Protein AF-A0A916MVY4-F1 (afdb_monomer_lite)

Structure (mmCIF, N/CA/C/O backbone):
data_AF-A0A916MVY4-F1
#
_entry.id   AF-A0A916MVY4-F1
#
loop_
_atom_site.group_PDB
_atom_site.id
_atom_site.type_symbol
_atom_site.label_atom_id
_atom_site.label_alt_id
_atom_site.label_comp_id
_atom_site.label_asym_id
_atom_site.label_entity_id
_atom_site.label_seq_id
_atom_site.pdbx_PDB_ins_code
_atom_site.Cartn_x
_atom_site.Cartn_y
_atom_site.Cartn_z
_atom_sit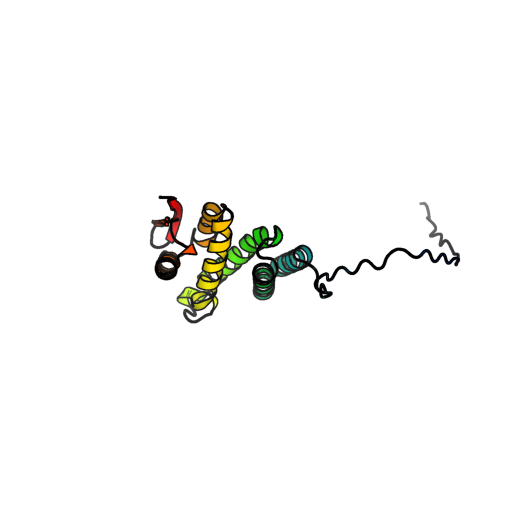e.occupancy
_atom_site.B_iso_or_equiv
_atom_site.auth_seq_id
_atom_site.auth_comp_id
_atom_site.auth_asym_id
_atom_site.auth_atom_id
_atom_site.pdbx_PDB_model_num
ATOM 1 N N . MET A 1 1 ? 21.848 41.060 44.257 1.00 43.19 1 MET A N 1
ATOM 2 C CA . MET A 1 1 ? 22.386 40.287 43.116 1.00 43.19 1 MET A CA 1
ATOM 3 C C . MET A 1 1 ? 21.985 40.977 41.819 1.00 43.19 1 MET A C 1
ATOM 5 O O . MET A 1 1 ? 20.960 41.638 41.781 1.00 43.19 1 MET A O 1
ATOM 9 N N . ARG A 1 2 ? 22.888 40.894 40.842 1.00 44.91 2 ARG A N 1
ATOM 10 C CA . ARG A 1 2 ? 23.039 41.660 39.593 1.00 44.91 2 ARG A CA 1
ATOM 11 C C . ARG A 1 2 ? 21.752 41.882 38.781 1.00 44.91 2 ARG A C 1
ATOM 13 O O . ARG A 1 2 ? 21.027 40.935 38.507 1.00 44.91 2 ARG A O 1
ATOM 20 N N . GLY A 1 3 ? 21.548 43.122 38.330 1.00 41.22 3 GLY A N 1
ATOM 21 C CA . GLY A 1 3 ? 20.603 43.473 37.269 1.00 41.22 3 GLY A CA 1
ATOM 22 C C . GLY A 1 3 ? 21.246 43.375 35.889 1.00 41.22 3 GLY A C 1
ATOM 23 O O . GLY A 1 3 ? 22.451 43.579 35.777 1.00 41.22 3 GLY A O 1
ATOM 24 N N . TRP A 1 4 ? 20.452 43.075 34.857 1.00 40.38 4 TRP A N 1
ATOM 25 C CA . TRP A 1 4 ? 20.874 43.104 33.454 1.00 40.38 4 TRP A CA 1
ATOM 26 C C . TRP A 1 4 ? 19.826 43.822 32.599 1.00 40.38 4 TRP A C 1
ATOM 28 O O . TRP A 1 4 ? 18.645 43.474 32.571 1.00 40.38 4 TRP A O 1
ATOM 38 N N . ALA A 1 5 ? 20.305 44.878 31.946 1.00 43.44 5 ALA A N 1
ATOM 39 C CA . ALA A 1 5 ? 19.589 45.786 31.073 1.00 43.44 5 ALA A CA 1
ATOM 40 C C . ALA A 1 5 ? 19.266 45.139 29.716 1.00 43.44 5 ALA A C 1
ATOM 42 O O . ALA A 1 5 ? 20.095 44.444 29.133 1.00 43.44 5 ALA A O 1
ATOM 43 N N . ARG A 1 6 ? 18.076 45.426 29.174 1.00 45.56 6 ARG A N 1
ATOM 44 C CA . ARG A 1 6 ? 17.732 45.155 27.771 1.00 45.56 6 ARG A CA 1
ATOM 45 C C . ARG A 1 6 ? 18.036 46.394 26.930 1.00 45.56 6 ARG A C 1
ATOM 47 O O . ARG A 1 6 ? 17.261 47.348 26.929 1.00 45.56 6 ARG A O 1
ATOM 54 N N . GLY A 1 7 ? 19.159 46.368 26.218 1.00 40.59 7 GLY A N 1
ATOM 55 C CA . GLY A 1 7 ? 19.477 47.337 25.170 1.00 40.59 7 GLY A CA 1
ATOM 56 C C . GLY A 1 7 ? 18.682 47.039 23.896 1.00 40.59 7 GLY A C 1
ATOM 57 O O . GLY A 1 7 ? 18.782 45.948 23.344 1.00 40.59 7 GLY A O 1
ATOM 58 N N . ARG A 1 8 ? 17.886 48.011 23.431 1.00 45.53 8 ARG A N 1
ATOM 59 C CA . ARG A 1 8 ? 17.342 48.050 22.065 1.00 45.53 8 ARG A CA 1
ATOM 60 C C . ARG A 1 8 ? 18.325 48.813 21.182 1.00 45.53 8 ARG A C 1
ATOM 62 O O . ARG A 1 8 ? 18.587 49.981 21.454 1.00 45.53 8 ARG A O 1
ATOM 69 N N . ALA A 1 9 ? 18.800 48.189 20.110 1.00 44.50 9 ALA A N 1
ATOM 70 C CA . ALA A 1 9 ? 19.480 48.889 19.025 1.00 44.50 9 ALA A CA 1
ATOM 71 C C . ALA A 1 9 ? 18.460 49.342 17.965 1.00 44.50 9 ALA A C 1
ATOM 73 O O . ALA A 1 9 ? 17.519 48.619 17.633 1.00 44.50 9 ALA A O 1
ATOM 74 N N . LYS A 1 10 ? 18.645 50.571 17.475 1.00 39.47 10 LYS A N 1
ATOM 75 C CA . LYS A 1 10 ? 17.858 51.269 16.450 1.00 39.47 10 LYS A CA 1
ATOM 76 C C . LYS A 1 10 ? 18.680 51.367 15.149 1.00 39.47 10 LYS A C 1
ATOM 78 O O . LYS A 1 10 ? 19.760 51.931 15.241 1.00 39.47 10 LYS A O 1
ATOM 83 N N . TRP A 1 11 ? 18.073 50.961 14.013 1.00 38.44 11 TRP A N 1
ATOM 84 C CA . TRP A 1 11 ? 18.131 51.532 12.629 1.00 38.44 11 TRP A CA 1
ATOM 85 C C . TRP A 1 11 ? 19.522 51.629 11.918 1.00 38.44 11 TRP A C 1
ATOM 87 O O . TRP A 1 11 ? 20.513 51.578 12.632 1.00 38.44 11 TRP A O 1
ATOM 97 N N . PRO A 1 12 ? 19.673 51.764 10.563 1.00 47.38 12 PRO A N 1
ATOM 98 C CA . PRO A 1 12 ? 18.734 52.333 9.576 1.00 47.38 12 PRO A CA 1
ATOM 99 C C . PRO A 1 12 ? 18.637 51.701 8.149 1.00 47.38 12 PRO A C 1
ATOM 101 O O . PRO A 1 12 ? 19.481 50.957 7.672 1.00 47.38 12 PRO A O 1
ATOM 104 N N . SER A 1 13 ? 17.536 52.070 7.487 1.00 45.19 13 SER A N 1
ATOM 105 C CA . SER A 1 13 ? 17.300 52.529 6.101 1.00 45.19 13 SER A CA 1
ATOM 106 C C . SER A 1 13 ? 18.320 52.356 4.944 1.00 45.19 13 SER A C 1
ATOM 108 O O . SER A 1 13 ? 19.367 52.987 4.950 1.00 45.19 13 SER A O 1
ATOM 110 N N . ARG A 1 14 ? 17.795 51.759 3.851 1.00 48.94 14 ARG A N 1
ATOM 111 C CA . ARG A 1 14 ? 17.813 52.164 2.411 1.00 48.94 14 ARG A CA 1
ATOM 112 C C . ARG A 1 14 ? 19.125 52.193 1.581 1.00 48.94 14 A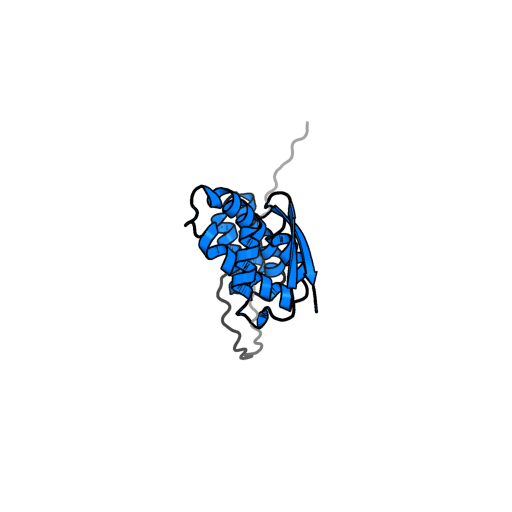RG A C 1
ATOM 114 O O . ARG A 1 14 ? 20.166 52.630 2.040 1.00 48.94 14 ARG A O 1
ATOM 121 N N . ILE A 1 15 ? 18.907 51.947 0.270 1.00 48.25 15 ILE A N 1
ATOM 122 C CA . ILE A 1 15 ? 19.754 52.141 -0.942 1.00 48.25 15 ILE A CA 1
ATOM 123 C C . ILE A 1 15 ? 20.497 50.848 -1.350 1.00 48.25 15 ILE A C 1
ATOM 125 O O . ILE A 1 15 ? 21.104 50.206 -0.512 1.00 48.25 15 ILE A O 1
ATOM 129 N N . GLY A 1 16 ? 20.477 50.368 -2.597 1.00 32.91 16 GLY A N 1
ATOM 130 C CA . GLY A 1 16 ? 20.055 50.982 -3.851 1.00 32.91 16 GLY A CA 1
ATOM 131 C C . GLY A 1 16 ? 19.940 49.965 -4.991 1.00 32.91 16 GLY A C 1
ATOM 132 O O . GLY A 1 16 ? 20.209 48.777 -4.842 1.00 32.91 16 GLY A O 1
ATOM 133 N N . TRP A 1 17 ? 19.461 50.485 -6.113 1.00 41.25 17 TRP A N 1
ATOM 134 C CA . TRP A 1 17 ? 19.198 49.796 -7.366 1.00 41.25 17 TRP A CA 1
ATOM 135 C C . TRP A 1 17 ? 20.488 49.378 -8.075 1.00 41.25 17 TRP A C 1
ATOM 137 O O . TRP A 1 17 ? 21.395 50.196 -8.179 1.00 41.25 17 TRP A O 1
ATOM 147 N N . SER A 1 18 ? 20.479 48.186 -8.676 1.00 37.66 18 SER A N 1
ATOM 148 C CA . SER A 1 18 ? 21.229 47.890 -9.902 1.00 37.66 18 SER A CA 1
ATOM 149 C C . SER A 1 18 ? 20.457 46.862 -10.726 1.00 37.66 18 SER A C 1
ATOM 151 O O . SER A 1 18 ? 20.359 45.692 -10.365 1.00 37.66 18 SER A O 1
ATOM 153 N N . LEU A 1 19 ? 19.889 47.342 -11.831 1.00 44.75 19 LEU A N 1
ATOM 154 C CA . LEU A 1 19 ? 19.487 46.550 -12.987 1.00 44.75 19 LEU A CA 1
ATOM 155 C C . LEU A 1 19 ? 20.750 45.964 -13.625 1.00 44.75 19 LEU A C 1
ATOM 157 O O . LEU A 1 19 ? 21.635 46.727 -14.002 1.00 44.75 19 LEU A O 1
ATOM 161 N N . LEU A 1 20 ? 20.811 44.647 -13.815 1.00 39.91 20 LEU A N 1
ATOM 162 C CA . LEU A 1 20 ? 21.631 44.076 -14.878 1.00 39.91 20 LEU A CA 1
ATOM 163 C C . LEU A 1 20 ? 20.882 42.910 -15.526 1.00 39.91 20 LEU A C 1
ATOM 165 O O . LEU A 1 20 ? 20.604 41.885 -14.909 1.00 39.91 20 LEU 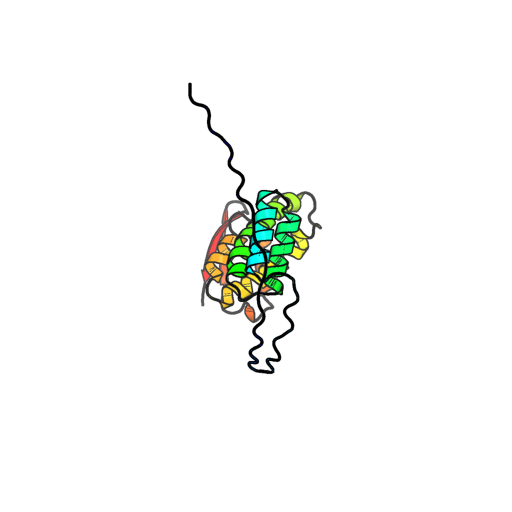A O 1
ATOM 169 N N . SER A 1 21 ? 20.518 43.143 -16.779 1.00 48.09 21 SER A N 1
ATOM 170 C CA . SER A 1 21 ? 19.850 42.244 -17.706 1.00 48.09 21 SER A CA 1
ATOM 171 C C . SER A 1 21 ? 20.668 40.979 -17.952 1.00 48.09 21 SER A C 1
ATOM 173 O O . SER A 1 21 ? 21.802 41.092 -18.409 1.00 48.09 21 SER A O 1
ATOM 175 N N . ILE A 1 22 ? 20.083 39.791 -17.768 1.00 44.88 22 ILE A N 1
ATOM 176 C CA . ILE A 1 22 ? 20.566 38.563 -18.414 1.00 44.88 22 ILE A CA 1
ATOM 177 C C . ILE A 1 22 ? 19.370 37.705 -18.843 1.00 44.88 22 ILE A C 1
ATOM 179 O O . ILE A 1 22 ? 18.612 37.218 -18.013 1.00 44.88 22 ILE A O 1
ATOM 183 N N . GLY A 1 23 ? 19.265 37.517 -20.161 1.00 35.81 23 GLY A N 1
ATOM 184 C CA . GLY A 1 23 ? 18.871 36.254 -20.784 1.00 35.81 23 GLY A CA 1
ATOM 185 C C . GLY A 1 23 ? 17.400 35.857 -20.719 1.00 35.81 23 GLY A C 1
ATOM 186 O O . GLY A 1 23 ? 16.984 35.120 -19.833 1.00 35.81 23 GLY A O 1
ATOM 187 N N . ILE A 1 24 ? 16.652 36.201 -21.769 1.00 48.59 24 ILE A N 1
ATOM 188 C CA . ILE A 1 24 ? 15.520 35.377 -22.199 1.00 48.59 24 ILE A CA 1
ATOM 189 C C . ILE A 1 24 ? 16.115 34.064 -22.721 1.00 48.59 24 ILE A C 1
ATOM 191 O O . ILE A 1 24 ? 16.582 33.994 -23.855 1.00 48.59 24 ILE A O 1
ATOM 195 N N . ALA A 1 25 ? 16.116 33.030 -21.885 1.00 43.25 25 ALA A N 1
ATOM 196 C CA . ALA A 1 25 ? 16.101 31.657 -22.355 1.00 43.25 25 ALA A CA 1
ATOM 197 C C . ALA A 1 25 ? 14.654 31.178 -22.234 1.00 43.25 25 ALA A C 1
ATOM 199 O O . ALA A 1 25 ? 14.137 30.982 -21.135 1.00 43.25 25 ALA A O 1
ATOM 200 N N . LEU A 1 26 ? 13.993 31.044 -23.383 1.00 44.09 26 LEU A N 1
ATOM 201 C CA . LEU A 1 26 ? 12.749 30.300 -23.532 1.00 44.09 26 LEU A CA 1
ATOM 202 C C . LEU A 1 26 ? 13.021 28.837 -23.164 1.00 44.09 26 LEU A C 1
ATOM 204 O O . LEU A 1 26 ? 13.274 27.996 -24.019 1.00 44.09 26 LEU A O 1
ATOM 208 N N . ALA A 1 27 ? 12.978 28.534 -21.872 1.00 41.12 27 ALA A N 1
ATOM 209 C CA . ALA A 1 27 ? 12.612 27.211 -21.426 1.00 41.12 27 ALA A CA 1
ATOM 210 C C . ALA A 1 27 ? 11.084 27.190 -21.411 1.00 41.12 27 ALA A C 1
ATOM 212 O O . ALA A 1 27 ? 10.453 27.816 -20.559 1.00 41.12 27 ALA A O 1
ATOM 213 N N . MET A 1 28 ? 10.484 26.455 -22.349 1.00 45.53 28 MET A N 1
ATOM 214 C CA . MET A 1 28 ? 9.180 25.831 -22.123 1.00 45.53 28 MET A CA 1
ATOM 215 C C . MET A 1 28 ? 9.356 24.806 -20.994 1.00 45.53 28 MET A C 1
ATOM 217 O O . MET A 1 28 ? 9.356 23.601 -21.209 1.00 45.53 28 MET A O 1
ATOM 221 N N . GLY A 1 29 ? 9.604 25.301 -19.784 1.00 37.50 29 GLY A N 1
ATOM 222 C CA . GLY A 1 29 ? 9.430 24.543 -18.568 1.00 37.50 29 GLY A CA 1
ATOM 223 C C . GLY A 1 29 ? 7.937 24.476 -18.332 1.00 37.50 29 GLY A C 1
ATOM 224 O O . GLY A 1 29 ? 7.277 25.517 -18.277 1.00 37.50 29 GLY A O 1
ATOM 225 N N . CYS A 1 30 ? 7.411 23.257 -18.236 1.00 43.53 30 CYS A N 1
ATOM 226 C CA . CYS A 1 30 ? 6.123 22.986 -17.621 1.00 43.53 30 CYS A CA 1
ATOM 227 C C . CYS A 1 30 ? 5.929 23.958 -16.460 1.00 43.53 30 CYS A C 1
ATOM 229 O O . CYS A 1 30 ? 6.774 24.023 -15.566 1.00 43.53 30 CYS A O 1
ATOM 231 N N . ALA A 1 31 ? 4.865 24.755 -16.518 1.00 39.69 31 ALA A N 1
ATOM 232 C CA . ALA A 1 31 ? 4.503 25.648 -15.440 1.00 39.69 31 ALA A CA 1
ATOM 233 C C . ALA A 1 31 ? 4.349 24.803 -14.168 1.00 39.69 31 ALA A C 1
ATOM 235 O O . ALA A 1 31 ? 3.344 24.119 -13.985 1.00 39.69 31 ALA 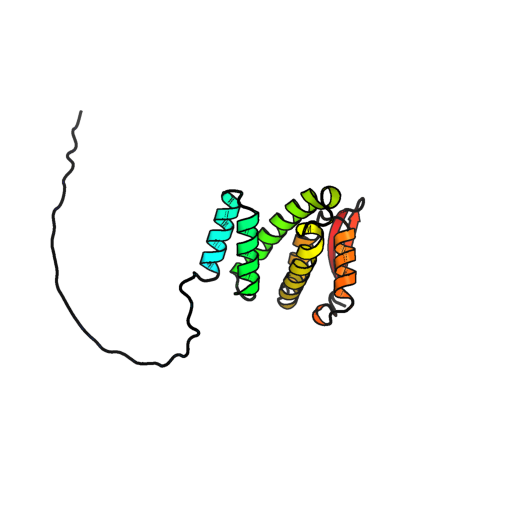A O 1
ATOM 236 N N . ALA A 1 32 ? 5.380 24.809 -13.322 1.00 45.66 32 ALA A N 1
ATOM 237 C CA . ALA A 1 32 ? 5.302 24.286 -11.977 1.00 45.66 32 ALA A CA 1
ATOM 238 C C . ALA A 1 32 ? 4.286 25.168 -11.258 1.00 45.66 32 ALA A C 1
ATOM 240 O O . ALA A 1 32 ? 4.544 26.337 -10.960 1.00 45.66 32 ALA A O 1
ATOM 241 N N . LEU A 1 33 ? 3.088 24.622 -11.067 1.00 47.91 33 LEU A N 1
ATOM 242 C CA . LEU A 1 33 ? 2.090 25.217 -10.199 1.00 47.91 33 LEU A CA 1
ATOM 243 C C . LEU A 1 33 ? 2.746 25.491 -8.833 1.00 47.91 33 LEU A C 1
ATOM 245 O O . LEU A 1 33 ? 3.582 24.700 -8.388 1.00 47.91 33 LEU A O 1
ATOM 249 N N . PRO A 1 34 ? 2.396 26.590 -8.147 1.00 41.56 34 PRO A N 1
ATOM 250 C CA . PRO A 1 34 ? 2.883 26.885 -6.806 1.00 41.56 34 PRO A CA 1
ATOM 251 C C . PRO A 1 34 ? 2.182 25.954 -5.804 1.00 41.56 34 PRO A C 1
ATOM 253 O O . PRO A 1 34 ? 1.300 26.350 -5.052 1.00 41.56 34 PRO A O 1
ATOM 256 N N . GLY A 1 35 ? 2.552 24.680 -5.837 1.00 48.69 35 GLY A N 1
ATOM 257 C CA . GLY A 1 35 ? 2.143 23.623 -4.927 1.00 48.69 35 GLY A CA 1
ATOM 258 C C . GLY A 1 35 ? 3.347 22.707 -4.794 1.00 48.69 35 GLY A C 1
ATOM 259 O O . GLY A 1 35 ? 3.783 22.134 -5.783 1.00 48.69 35 GLY A O 1
ATOM 260 N N . GLY A 1 36 ? 3.965 22.709 -3.611 1.00 64.62 36 GLY A N 1
ATOM 261 C CA . GLY A 1 36 ? 5.320 22.205 -3.384 1.00 64.62 36 GLY A CA 1
ATOM 262 C C . GLY A 1 36 ? 5.582 20.810 -3.953 1.00 64.62 36 GLY A C 1
ATOM 263 O O . GLY A 1 36 ? 4.721 19.941 -3.885 1.00 64.62 36 GLY A O 1
ATOM 264 N N . GLY A 1 37 ? 6.794 20.614 -4.481 1.00 89.94 37 GLY A N 1
ATOM 265 C CA . GLY A 1 37 ? 7.225 19.346 -5.073 1.00 89.94 37 GLY A CA 1
ATOM 266 C C . GLY A 1 37 ? 7.187 18.162 -4.102 1.00 89.94 37 GLY A C 1
ATOM 267 O O . GLY A 1 37 ? 6.869 18.318 -2.920 1.00 89.94 37 GLY A O 1
ATOM 268 N N . ALA A 1 38 ? 7.564 16.980 -4.596 1.00 94.56 38 ALA A N 1
ATOM 269 C CA . ALA A 1 38 ? 7.456 15.706 -3.881 1.00 94.56 38 ALA A CA 1
ATOM 270 C C . ALA A 1 38 ? 7.937 15.763 -2.414 1.00 94.56 38 ALA A C 1
ATOM 272 O O . ALA A 1 38 ? 7.237 15.286 -1.521 1.00 94.56 38 ALA A O 1
ATOM 273 N N . SER A 1 39 ? 9.052 16.450 -2.125 1.00 96.62 39 SER A N 1
ATOM 274 C CA . SER A 1 39 ? 9.577 16.628 -0.758 1.00 96.62 39 SER A CA 1
ATOM 275 C C . SER A 1 39 ? 8.628 17.394 0.174 1.00 96.62 39 SER A C 1
ATOM 277 O O . SER A 1 39 ? 8.500 17.060 1.352 1.00 96.62 39 SER A O 1
ATOM 279 N N . SER A 1 40 ? 7.932 18.413 -0.338 1.00 96.56 40 SER A N 1
ATOM 280 C CA . SER A 1 40 ? 6.945 19.178 0.431 1.00 96.56 40 SER A CA 1
ATOM 281 C C . SER A 1 40 ? 5.695 18.349 0.718 1.00 96.56 40 SER A C 1
ATOM 283 O O . SER A 1 40 ? 5.200 18.370 1.848 1.00 96.56 40 SER A O 1
ATOM 285 N N . LEU A 1 41 ? 5.208 17.588 -0.269 1.00 97.94 41 LEU A N 1
ATOM 286 C CA . LEU A 1 41 ? 4.094 16.658 -0.072 1.00 97.94 41 LEU A CA 1
ATOM 287 C C . LEU A 1 41 ? 4.456 15.580 0.947 1.00 97.94 41 LEU A C 1
ATOM 289 O O . LEU A 1 41 ? 3.698 15.353 1.886 1.00 97.94 41 LEU A O 1
ATOM 293 N N . LEU A 1 42 ? 5.638 14.977 0.829 1.00 98.19 42 LEU A N 1
ATOM 294 C CA . LEU A 1 42 ? 6.092 13.951 1.759 1.00 98.19 42 LEU A CA 1
ATOM 295 C C . LEU A 1 42 ? 6.169 14.480 3.196 1.00 98.19 42 LEU A C 1
ATOM 297 O O . LEU A 1 42 ? 5.678 13.823 4.114 1.00 98.19 42 LEU A O 1
ATOM 301 N N . ALA A 1 43 ? 6.724 15.680 3.399 1.00 98.06 43 ALA A N 1
ATOM 302 C CA . ALA A 1 43 ? 6.769 16.315 4.715 1.00 98.06 43 ALA A CA 1
ATOM 303 C C . ALA A 1 43 ? 5.360 16.532 5.294 1.00 98.06 43 ALA A C 1
ATOM 305 O O . ALA A 1 43 ? 5.110 16.192 6.449 1.00 98.06 43 ALA A O 1
ATOM 306 N N . ARG A 1 44 ? 4.415 17.024 4.481 1.00 98.19 44 ARG A N 1
ATOM 307 C CA . ARG A 1 44 ? 3.011 17.192 4.894 1.00 98.19 44 ARG A CA 1
ATOM 308 C C . ARG A 1 44 ? 2.355 15.860 5.254 1.00 98.19 44 ARG A C 1
ATOM 310 O O . ARG A 1 44 ? 1.691 15.781 6.284 1.00 98.19 44 ARG A O 1
ATOM 317 N N . GLY A 1 45 ? 2.571 14.822 4.447 1.00 98.12 45 GLY A N 1
ATOM 318 C CA . GLY A 1 45 ? 2.062 13.477 4.707 1.00 98.12 45 GLY A CA 1
ATOM 319 C C . GLY A 1 45 ? 2.582 12.916 6.031 1.00 98.12 45 GLY A C 1
ATOM 320 O O . GLY A 1 45 ? 1.793 12.436 6.841 1.00 98.12 45 GLY A O 1
ATOM 321 N N . LYS A 1 46 ? 3.886 13.055 6.310 1.00 98.38 46 LYS A N 1
ATOM 322 C CA . LYS A 1 46 ? 4.489 12.652 7.595 1.00 98.38 46 LYS A CA 1
ATOM 323 C C . LYS A 1 46 ? 3.890 13.417 8.777 1.00 98.38 46 LYS A C 1
ATOM 325 O O . LYS A 1 46 ? 3.506 12.795 9.761 1.00 98.38 46 LYS A O 1
ATOM 330 N N . THR A 1 47 ? 3.719 14.735 8.662 1.00 98.50 47 THR A N 1
ATOM 331 C CA . THR A 1 47 ? 3.056 15.534 9.705 1.00 98.50 47 THR A CA 1
ATOM 332 C C . THR A 1 47 ? 1.610 15.089 9.949 1.00 98.50 47 THR A C 1
ATOM 334 O O . THR A 1 47 ? 1.180 15.023 11.098 1.00 98.50 47 THR A O 1
ATOM 337 N N . ALA A 1 48 ? 0.853 14.748 8.903 1.00 98.38 48 ALA A N 1
ATOM 338 C CA . ALA A 1 48 ? -0.499 14.207 9.060 1.00 98.38 48 ALA A CA 1
ATOM 339 C C . ALA A 1 48 ? -0.484 12.844 9.785 1.00 98.38 48 ALA A C 1
ATOM 341 O O . ALA A 1 48 ? -1.309 12.605 10.667 1.00 98.38 48 ALA A O 1
ATOM 342 N N . VAL A 1 49 ? 0.500 11.974 9.505 1.00 98.06 49 VAL A N 1
ATOM 343 C CA . VAL A 1 49 ? 0.702 10.724 10.269 1.00 98.06 49 VAL A CA 1
ATOM 344 C C . VAL A 1 49 ? 0.957 11.014 11.750 1.00 98.06 49 VAL A C 1
ATOM 346 O O . VAL A 1 49 ? 0.313 10.403 12.601 1.00 98.06 49 VAL A O 1
ATOM 349 N N . GLU A 1 50 ? 1.844 11.959 12.065 1.00 97.69 50 GLU A N 1
ATOM 350 C CA . GLU A 1 50 ? 2.178 12.349 13.446 1.00 97.69 50 GLU A CA 1
ATOM 351 C C . GLU A 1 50 ? 0.966 12.886 14.217 1.00 97.69 50 GLU A C 1
ATOM 353 O O . GLU A 1 50 ? 0.817 12.625 15.410 1.00 97.69 50 GLU A O 1
ATOM 358 N N . LYS A 1 51 ? 0.064 13.593 13.530 1.00 98.00 51 LYS A N 1
ATOM 359 C CA . LYS A 1 51 ? -1.196 14.096 14.095 1.00 98.00 51 LYS A CA 1
ATOM 360 C C . LYS A 1 51 ? -2.302 13.041 14.188 1.00 98.00 51 LYS A C 1
ATOM 362 O O . LYS A 1 51 ? -3.352 13.311 14.765 1.00 98.00 51 LYS A O 1
ATOM 367 N N . GLY A 1 52 ? -2.096 11.849 13.628 1.00 96.56 52 GLY A N 1
ATOM 368 C CA . GLY A 1 52 ? -3.114 10.800 13.546 1.00 96.56 52 GLY A CA 1
ATOM 369 C C . GLY A 1 52 ? -4.160 11.018 12.444 1.00 96.56 52 GLY A C 1
ATOM 370 O O . GLY A 1 52 ? -5.154 10.292 12.389 1.00 96.56 52 GLY A O 1
ATOM 371 N N . GLU A 1 53 ? -3.931 11.965 11.536 1.00 98.00 53 GLU A N 1
ATOM 372 C CA . GLU A 1 53 ? -4.784 12.309 10.391 1.00 98.00 53 GLU A CA 1
ATOM 373 C C . GLU A 1 53 ? -4.556 11.310 9.236 1.00 98.00 53 GLU A C 1
ATOM 375 O O . GLU A 1 53 ? -4.156 11.661 8.129 1.00 98.00 53 GLU A O 1
ATOM 380 N N . LEU A 1 54 ? -4.781 10.015 9.494 1.00 97.06 54 LEU A N 1
ATOM 381 C CA . LEU A 1 54 ? -4.343 8.934 8.596 1.00 97.06 54 LEU A CA 1
ATOM 382 C C . LEU A 1 54 ? -4.981 8.975 7.200 1.00 97.06 54 LEU A C 1
ATOM 384 O O . LEU A 1 54 ? -4.337 8.583 6.232 1.00 97.06 54 LEU A O 1
ATOM 388 N N . LEU A 1 55 ? -6.235 9.426 7.087 1.00 96.81 55 LEU A N 1
ATOM 389 C CA . LEU A 1 55 ? -6.913 9.544 5.790 1.00 96.81 55 LEU A CA 1
ATOM 390 C C . LEU A 1 55 ? -6.283 10.646 4.932 1.00 96.81 55 LEU A C 1
ATOM 392 O O . LEU A 1 55 ? -6.073 10.449 3.738 1.00 96.81 55 LEU A O 1
ATOM 396 N N . GLU A 1 56 ? -5.949 11.779 5.551 1.00 97.94 56 GLU A N 1
ATOM 397 C CA . GLU A 1 56 ? -5.264 12.882 4.880 1.00 97.94 56 GLU A CA 1
ATOM 398 C C . GLU A 1 56 ? -3.848 12.470 4.480 1.00 97.94 56 GLU A C 1
ATOM 400 O O . GLU A 1 56 ? -3.464 12.638 3.324 1.00 97.94 56 GLU A O 1
ATOM 405 N N . ALA A 1 57 ? -3.102 11.848 5.399 1.00 98.50 57 ALA A N 1
ATOM 406 C CA . ALA A 1 57 ? -1.774 11.322 5.111 1.00 98.50 57 ALA A CA 1
ATOM 407 C C . ALA A 1 57 ? -1.794 10.367 3.909 1.00 98.50 57 ALA A C 1
ATOM 409 O O . ALA A 1 57 ? -1.012 10.522 2.974 1.00 98.50 57 ALA A O 1
ATOM 410 N N . TYR A 1 58 ? -2.730 9.413 3.899 1.00 98.44 58 TYR A N 1
ATOM 411 C CA . TYR A 1 58 ? -2.869 8.459 2.804 1.00 98.44 58 TYR A CA 1
ATOM 412 C C . TYR A 1 58 ? -3.201 9.142 1.475 1.00 98.44 58 TYR A C 1
ATOM 414 O O . TYR A 1 58 ? -2.581 8.831 0.461 1.00 98.44 58 TYR A O 1
ATOM 422 N N . ALA A 1 59 ? -4.116 10.118 1.473 1.00 98.19 59 ALA A N 1
ATOM 423 C CA . ALA A 1 59 ? -4.439 10.890 0.275 1.00 98.19 59 ALA A CA 1
ATOM 424 C C . ALA A 1 59 ? -3.215 11.642 -0.280 1.00 98.19 59 ALA A C 1
ATOM 426 O O . ALA A 1 59 ? -2.999 11.639 -1.492 1.00 98.19 59 ALA A O 1
ATOM 427 N N . ILE A 1 60 ? -2.381 12.215 0.595 1.00 98.56 60 ILE A N 1
ATOM 428 C CA . ILE A 1 60 ? -1.125 12.872 0.209 1.00 98.56 60 ILE A CA 1
ATOM 429 C C . ILE A 1 60 ? -0.143 11.862 -0.400 1.00 98.56 60 ILE A C 1
ATOM 431 O O . ILE A 1 60 ? 0.443 12.135 -1.443 1.00 98.56 60 ILE A O 1
ATOM 435 N N . PHE A 1 61 ? 0.019 10.673 0.185 1.00 98.50 61 PHE A N 1
ATOM 436 C CA . PHE A 1 61 ? 0.913 9.654 -0.381 1.00 98.50 61 PHE A CA 1
ATOM 437 C C . PHE A 1 61 ? 0.422 9.131 -1.737 1.00 98.50 61 PHE A C 1
ATOM 439 O O . PHE A 1 61 ? 1.227 8.953 -2.646 1.00 98.50 61 PHE A O 1
ATOM 446 N N . LYS A 1 62 ? -0.897 8.979 -1.923 1.00 97.94 62 LYS A N 1
ATOM 447 C CA . LYS A 1 62 ? -1.483 8.667 -3.239 1.00 97.94 62 LYS A CA 1
ATOM 448 C C . LYS A 1 62 ? -1.243 9.778 -4.257 1.00 97.94 62 LYS A C 1
ATOM 450 O O . LYS A 1 62 ? -1.096 9.491 -5.441 1.00 97.94 62 LYS A O 1
ATOM 455 N N . GLN A 1 63 ? -1.225 11.035 -3.819 1.00 97.56 63 GLN A N 1
ATOM 456 C CA . GLN A 1 63 ? -0.881 12.160 -4.684 1.00 97.56 63 GLN A CA 1
ATOM 457 C C . GLN A 1 63 ? 0.581 12.078 -5.141 1.00 97.56 63 GLN A C 1
ATOM 459 O O . GLN A 1 63 ? 0.842 12.251 -6.327 1.00 97.56 63 GLN A O 1
ATOM 464 N N . ILE A 1 64 ? 1.511 11.742 -4.238 1.00 97.62 64 ILE A N 1
ATOM 465 C CA . ILE A 1 64 ? 2.930 11.557 -4.582 1.00 97.62 64 ILE A CA 1
ATOM 466 C C . ILE A 1 64 ? 3.101 10.461 -5.639 1.00 97.62 64 ILE A C 1
ATOM 468 O O . ILE A 1 64 ? 3.788 10.699 -6.626 1.00 97.62 64 ILE A O 1
ATOM 472 N N . GLU A 1 65 ? 2.433 9.316 -5.487 1.00 96.50 65 GLU A N 1
ATOM 473 C CA . GLU A 1 65 ? 2.489 8.235 -6.484 1.00 96.50 65 GLU A CA 1
ATOM 474 C C . GLU A 1 65 ? 1.987 8.680 -7.862 1.00 96.50 65 GLU A C 1
ATOM 476 O O . GLU A 1 65 ? 2.557 8.325 -8.889 1.00 96.50 65 GLU A O 1
ATOM 481 N N . ARG A 1 66 ? 0.930 9.495 -7.907 1.00 95.81 66 ARG A N 1
ATOM 482 C CA . ARG A 1 66 ? 0.341 9.956 -9.174 1.00 95.81 66 ARG A CA 1
ATOM 483 C C . ARG A 1 66 ? 1.175 11.029 -9.867 1.00 95.81 66 ARG A C 1
ATOM 485 O O . ARG A 1 66 ? 1.243 11.043 -11.091 1.00 95.81 66 ARG A O 1
ATOM 492 N N . GLU A 1 67 ? 1.737 11.959 -9.102 1.00 96.00 67 GLU A N 1
ATOM 493 C CA . GLU A 1 67 ? 2.417 13.143 -9.642 1.00 96.00 67 GLU A CA 1
ATOM 494 C C . GLU A 1 67 ? 3.930 12.946 -9.786 1.00 96.00 67 GLU A C 1
ATOM 496 O O . GLU A 1 67 ? 4.556 13.566 -10.646 1.00 96.00 67 GLU A O 1
ATOM 501 N N . TYR A 1 68 ? 4.520 12.079 -8.961 1.00 95.00 68 TYR A N 1
ATOM 502 C CA . TYR A 1 68 ? 5.962 11.876 -8.857 1.00 95.00 68 TYR A CA 1
ATOM 503 C C . TYR A 1 68 ? 6.335 10.386 -8.715 1.00 95.00 68 TYR A C 1
ATOM 505 O O . TYR A 1 68 ? 7.130 10.055 -7.827 1.00 95.00 68 TYR A O 1
ATOM 513 N N . PRO A 1 69 ? 5.827 9.479 -9.578 1.00 92.56 69 PRO A N 1
ATOM 514 C CA . PRO A 1 69 ? 6.029 8.029 -9.439 1.00 92.56 69 PRO A CA 1
ATOM 515 C C . PRO A 1 69 ? 7.514 7.641 -9.392 1.00 92.56 69 PRO A C 1
ATOM 517 O O . PRO A 1 69 ? 7.906 6.704 -8.692 1.00 92.56 69 PRO A O 1
ATOM 520 N N . ASP A 1 70 ? 8.361 8.420 -10.073 1.00 91.12 70 ASP A N 1
ATOM 521 C CA . ASP A 1 70 ? 9.788 8.137 -10.179 1.00 91.12 70 ASP A CA 1
ATOM 522 C C . ASP A 1 70 ? 10.654 8.712 -9.039 1.00 91.12 70 ASP A C 1
ATOM 524 O O . ASP A 1 70 ? 11.848 8.415 -8.955 1.00 91.12 70 ASP A O 1
ATOM 528 N N . SER A 1 71 ? 10.070 9.489 -8.126 1.00 93.44 71 SER A N 1
ATOM 529 C CA . SER A 1 71 ? 10.806 10.199 -7.069 1.00 93.44 71 SER A CA 1
ATOM 530 C C . SER A 1 71 ? 11.228 9.317 -5.884 1.00 93.44 71 SER A C 1
ATOM 532 O O . SER A 1 71 ? 10.556 8.345 -5.538 1.00 93.44 71 SER A O 1
ATOM 534 N N . GLU A 1 72 ? 12.310 9.700 -5.196 1.00 93.75 72 GLU A N 1
ATOM 535 C CA . GLU A 1 72 ? 12.726 9.091 -3.917 1.00 93.75 72 GLU A CA 1
ATOM 536 C C . GLU A 1 72 ? 11.659 9.268 -2.831 1.00 93.75 72 GLU A C 1
ATOM 538 O O . GLU A 1 72 ? 11.434 8.396 -1.992 1.00 93.75 72 GLU A O 1
ATOM 543 N N . GLU A 1 73 ? 10.928 10.376 -2.876 1.00 96.50 73 GLU A N 1
ATOM 544 C CA . GLU A 1 73 ? 9.819 10.615 -1.969 1.00 96.50 73 GLU A CA 1
ATOM 545 C C . GLU A 1 73 ? 8.670 9.640 -2.169 1.00 96.50 73 GLU A C 1
ATOM 547 O O . GLU A 1 73 ? 8.053 9.229 -1.187 1.00 96.50 73 GLU A O 1
ATOM 552 N N . ASN A 1 74 ? 8.404 9.229 -3.408 1.00 95.94 74 ASN A N 1
ATOM 553 C CA . ASN A 1 74 ? 7.450 8.167 -3.682 1.00 95.94 74 ASN A CA 1
ATOM 554 C C . ASN A 1 74 ? 7.916 6.832 -3.094 1.00 95.94 74 ASN A C 1
ATOM 556 O O . ASN A 1 74 ? 7.118 6.070 -2.535 1.00 95.94 74 ASN A O 1
ATOM 560 N N . HIS A 1 75 ? 9.229 6.577 -3.137 1.00 93.00 75 HIS A N 1
ATOM 561 C CA . HIS A 1 75 ? 9.779 5.379 -2.523 1.00 93.00 75 HIS A CA 1
ATOM 562 C C . HIS A 1 75 ? 9.519 5.322 -1.023 1.00 93.00 75 HIS A C 1
ATOM 564 O O . HIS A 1 75 ? 9.181 4.253 -0.506 1.00 93.00 75 HIS A O 1
ATOM 570 N N . GLU A 1 76 ? 9.668 6.455 -0.341 1.00 95.75 76 GLU A N 1
ATOM 571 C CA . GLU A 1 76 ? 9.386 6.571 1.082 1.00 95.75 76 GLU A CA 1
ATOM 572 C C . GLU A 1 76 ? 7.874 6.567 1.373 1.00 95.75 76 GLU A C 1
ATOM 574 O O . GLU A 1 76 ? 7.426 5.874 2.290 1.00 95.75 76 GLU A O 1
ATOM 579 N N . ALA A 1 77 ? 7.071 7.266 0.564 1.00 97.75 77 ALA A N 1
ATOM 580 C CA . ALA A 1 77 ? 5.616 7.345 0.694 1.00 97.75 77 ALA A CA 1
ATOM 581 C C . ALA A 1 77 ? 4.945 5.964 0.670 1.00 97.75 77 ALA A C 1
ATOM 583 O O . ALA A 1 77 ? 4.025 5.729 1.455 1.00 97.75 77 ALA A O 1
ATOM 584 N N . TRP A 1 78 ? 5.453 5.031 -0.146 1.00 97.38 78 TRP A N 1
ATOM 585 C CA . TRP A 1 78 ? 5.010 3.631 -0.174 1.00 97.38 78 TRP A CA 1
ATOM 586 C C . TRP A 1 78 ? 4.953 3.003 1.224 1.00 97.38 78 TRP A C 1
ATOM 588 O O . TRP A 1 78 ? 3.956 2.385 1.595 1.00 97.38 78 TRP A O 1
ATOM 598 N N . HIS A 1 79 ? 6.001 3.188 2.033 1.00 96.56 79 HIS A N 1
ATOM 599 C CA . HIS A 1 79 ? 6.086 2.575 3.360 1.00 96.56 79 HIS A CA 1
ATOM 600 C C . HIS A 1 79 ? 4.975 3.070 4.289 1.00 96.56 79 HIS A C 1
ATOM 602 O O . HIS A 1 79 ? 4.332 2.274 4.976 1.00 96.56 79 HIS A O 1
ATOM 608 N N . TYR A 1 80 ? 4.727 4.379 4.286 1.00 97.94 80 TYR A N 1
ATOM 609 C CA . TYR A 1 80 ? 3.663 4.973 5.085 1.00 97.94 80 TYR A CA 1
ATOM 610 C C . TYR A 1 80 ? 2.279 4.582 4.562 1.00 97.94 80 TYR A C 1
ATOM 612 O O . TYR A 1 80 ? 1.403 4.225 5.351 1.00 97.94 80 TYR A O 1
ATOM 620 N N . ALA A 1 81 ? 2.087 4.604 3.241 1.00 98.31 81 ALA A N 1
ATOM 621 C CA . ALA A 1 81 ? 0.826 4.249 2.607 1.00 98.31 81 ALA A CA 1
ATOM 622 C C . ALA A 1 81 ? 0.429 2.800 2.914 1.00 98.31 81 ALA A C 1
ATOM 624 O O . ALA A 1 81 ? -0.699 2.556 3.344 1.00 98.31 81 ALA A O 1
ATOM 625 N N . VAL A 1 82 ? 1.361 1.851 2.777 1.00 98.06 82 VAL A N 1
ATOM 626 C CA . VAL A 1 82 ? 1.106 0.444 3.103 1.00 98.06 82 VAL A CA 1
ATOM 627 C C . VAL A 1 82 ? 0.778 0.269 4.582 1.00 98.06 82 VAL A C 1
ATOM 629 O O . VAL A 1 82 ? -0.199 -0.403 4.898 1.00 98.06 82 VAL A O 1
ATOM 632 N N . ALA A 1 83 ? 1.517 0.903 5.496 1.00 97.56 83 ALA A N 1
ATOM 633 C CA . ALA A 1 83 ? 1.232 0.789 6.927 1.00 97.56 83 ALA A CA 1
ATOM 634 C C . ALA A 1 83 ? -0.182 1.296 7.282 1.00 97.56 83 ALA A C 1
ATOM 636 O O . ALA A 1 83 ? -0.900 0.669 8.068 1.00 97.56 83 ALA A O 1
ATOM 637 N N . ILE A 1 84 ? -0.611 2.410 6.676 1.00 98.25 84 ILE A N 1
ATOM 638 C CA . ILE A 1 84 ? -1.971 2.941 6.848 1.00 98.25 84 ILE A CA 1
ATOM 639 C C . ILE A 1 84 ? -3.005 1.974 6.264 1.00 98.25 84 ILE A C 1
ATOM 641 O O . ILE A 1 84 ? -3.984 1.650 6.942 1.00 98.25 84 ILE A O 1
ATOM 645 N N . PHE A 1 85 ? -2.776 1.488 5.041 1.00 98.19 85 PHE A N 1
ATOM 646 C CA . PHE A 1 85 ? -3.651 0.527 4.378 1.00 98.19 85 PHE A CA 1
ATOM 647 C C . PHE A 1 85 ? -3.820 -0.747 5.198 1.00 98.19 85 PHE A C 1
ATOM 649 O O . PHE A 1 85 ? -4.949 -1.125 5.482 1.00 98.19 85 PHE A O 1
ATOM 656 N N . GLN A 1 86 ? -2.733 -1.380 5.641 1.00 96.56 86 GLN A N 1
ATOM 657 C CA . GLN A 1 86 ? -2.800 -2.622 6.410 1.00 96.56 86 GLN A CA 1
ATOM 658 C C . GLN A 1 86 ? -3.620 -2.434 7.684 1.00 96.56 86 GLN A C 1
ATOM 660 O O . GLN A 1 86 ? -4.510 -3.234 7.971 1.00 96.56 86 GLN A O 1
ATOM 665 N N . ARG A 1 87 ? -3.397 -1.330 8.412 1.00 96.19 87 ARG A N 1
ATOM 666 C CA . ARG A 1 87 ? -4.198 -0.986 9.593 1.00 96.19 87 ARG A CA 1
ATOM 667 C C . ARG A 1 87 ? -5.685 -0.862 9.250 1.00 96.19 87 ARG A C 1
ATOM 669 O O . ARG A 1 87 ? -6.517 -1.427 9.958 1.00 96.19 87 ARG A O 1
ATOM 676 N N . LYS A 1 88 ? -6.024 -0.132 8.185 1.00 96.50 88 LYS A N 1
ATOM 677 C CA . LYS A 1 88 ? -7.417 0.111 7.783 1.00 96.50 88 LYS A CA 1
ATOM 678 C C . LYS A 1 88 ? -8.102 -1.133 7.228 1.00 96.50 88 LYS A C 1
ATOM 680 O O . LYS A 1 88 ? -9.234 -1.418 7.607 1.00 96.50 88 LYS A O 1
ATOM 685 N N . TYR A 1 89 ? -7.408 -1.917 6.416 1.00 95.44 89 TYR A N 1
ATOM 686 C CA . TYR A 1 89 ? -7.885 -3.196 5.907 1.00 95.44 89 TYR A CA 1
ATOM 687 C C . TYR A 1 89 ? -8.184 -4.165 7.055 1.00 95.44 89 TYR A C 1
ATOM 689 O O . TYR A 1 89 ? -9.258 -4.759 7.101 1.00 95.44 89 TYR A O 1
ATOM 697 N N . GLN A 1 90 ? -7.274 -4.295 8.027 1.00 93.62 90 GLN A N 1
ATOM 698 C CA . GLN A 1 90 ? -7.477 -5.148 9.204 1.00 93.62 90 GLN A CA 1
ATOM 699 C C . GLN A 1 90 ? -8.685 -4.698 10.039 1.00 93.62 90 GLN A C 1
ATOM 701 O O . GLN A 1 90 ? -9.472 -5.532 10.485 1.00 93.62 90 GLN A O 1
ATOM 706 N N . GLU A 1 91 ? -8.860 -3.386 10.211 1.00 94.81 91 GLU A N 1
ATOM 707 C CA . GLU A 1 91 ? -10.000 -2.797 10.920 1.00 94.81 91 GLU A CA 1
ATOM 708 C C . GLU A 1 91 ? -11.342 -3.090 10.225 1.00 94.81 91 GLU A C 1
ATOM 710 O O . GLU A 1 91 ? -12.338 -3.350 10.908 1.00 94.81 91 GLU A O 1
ATOM 715 N N . LEU A 1 92 ? -11.372 -3.040 8.888 1.00 95.50 92 LEU A N 1
ATOM 716 C CA . LEU A 1 92 ? -12.609 -2.965 8.107 1.00 95.50 92 LEU A CA 1
ATOM 717 C C . LEU A 1 92 ? -13.008 -4.269 7.415 1.00 95.50 92 LEU A C 1
ATOM 719 O O . LEU A 1 92 ? -14.202 -4.484 7.240 1.00 95.50 92 LEU A O 1
ATOM 723 N N . ARG A 1 93 ? -12.085 -5.190 7.109 1.00 93.12 93 ARG A N 1
ATOM 724 C CA . ARG A 1 93 ? -12.374 -6.399 6.302 1.00 93.12 93 ARG A CA 1
ATOM 725 C C . ARG A 1 93 ? -13.531 -7.276 6.793 1.00 93.12 93 ARG A C 1
ATOM 727 O O . ARG A 1 93 ? -14.117 -8.003 6.002 1.00 93.12 93 ARG A O 1
ATOM 734 N N . HIS A 1 94 ? -13.849 -7.235 8.087 1.00 92.38 94 HIS A N 1
ATOM 735 C CA . HIS A 1 94 ? -14.978 -7.968 8.671 1.00 92.38 94 HIS A CA 1
ATOM 736 C C . HIS A 1 94 ? -16.142 -7.059 9.076 1.00 92.38 94 HIS A C 1
ATOM 738 O O . HIS A 1 94 ? -17.273 -7.527 9.158 1.00 92.38 94 HIS A O 1
ATOM 744 N N . LYS A 1 95 ? -15.870 -5.778 9.355 1.00 95.44 95 LYS A N 1
ATOM 745 C CA . LYS A 1 95 ? -16.884 -4.814 9.807 1.00 95.44 95 LYS A CA 1
ATOM 746 C C . LYS A 1 95 ? -17.643 -4.202 8.636 1.00 95.44 95 LYS A C 1
ATOM 748 O O . LYS A 1 95 ? -18.855 -4.053 8.707 1.00 95.44 95 LYS A O 1
ATOM 753 N N . ASP A 1 96 ? -16.915 -3.857 7.581 1.00 95.44 96 ASP A N 1
ATOM 754 C CA . ASP A 1 96 ? -17.436 -3.282 6.350 1.00 95.44 96 ASP A CA 1
ATOM 755 C C . ASP A 1 96 ? -16.625 -3.794 5.143 1.00 95.44 96 ASP A C 1
ATOM 757 O O . ASP A 1 96 ? -15.710 -3.120 4.661 1.00 95.44 96 ASP A O 1
ATOM 761 N N . PRO A 1 97 ? -16.946 -5.000 4.636 1.00 91.44 97 PRO A N 1
ATOM 762 C CA . PRO A 1 97 ? -16.264 -5.579 3.478 1.00 91.44 97 PRO A CA 1
ATOM 763 C C . PRO A 1 97 ? -16.453 -4.788 2.176 1.00 91.44 97 PRO A C 1
ATOM 765 O O . PRO A 1 97 ? -15.758 -5.055 1.202 1.00 91.44 97 PRO A O 1
ATOM 768 N N . ARG A 1 98 ? -17.411 -3.850 2.134 1.00 93.56 98 ARG A N 1
ATOM 769 C CA . ARG A 1 98 ? -17.663 -2.973 0.979 1.00 93.56 98 ARG A CA 1
ATOM 770 C C . ARG A 1 98 ? -16.910 -1.651 1.080 1.00 93.56 98 ARG A C 1
ATOM 772 O O . ARG A 1 98 ? -17.030 -0.819 0.186 1.00 93.56 98 ARG A O 1
ATOM 779 N N . SER A 1 99 ? -16.172 -1.437 2.167 1.00 95.38 99 SER A N 1
ATOM 780 C CA . SER A 1 99 ? -15.339 -0.257 2.315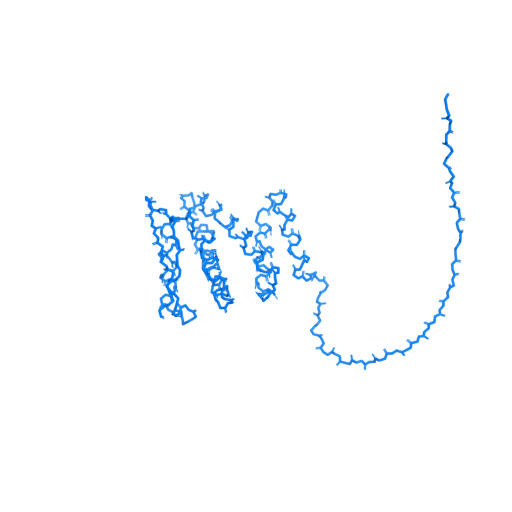 1.00 95.38 99 SER A CA 1
ATOM 781 C C . SER A 1 99 ? -14.303 -0.200 1.188 1.00 95.38 99 SER A C 1
ATOM 783 O O . SER A 1 99 ? -13.693 -1.234 0.898 1.00 95.38 99 SER A O 1
ATOM 785 N N . PRO A 1 100 ? -13.997 0.991 0.638 1.00 95.56 100 PRO A N 1
ATOM 786 C CA . PRO A 1 100 ? -12.942 1.145 -0.363 1.00 95.56 100 PRO A CA 1
ATOM 787 C C . PRO A 1 100 ? -11.603 0.552 0.085 1.00 95.56 100 PRO A C 1
ATOM 789 O O . PRO A 1 100 ? -10.872 -0.006 -0.724 1.00 95.56 100 PRO A O 1
ATOM 792 N N . TRP A 1 101 ? -11.309 0.574 1.391 1.00 95.94 101 TRP A N 1
ATOM 793 C CA . TRP A 1 101 ? -10.107 -0.040 1.968 1.00 95.94 101 TRP A CA 1
ATOM 794 C C . TRP A 1 101 ? -9.993 -1.545 1.726 1.00 95.94 101 TRP A C 1
ATOM 796 O O . TRP A 1 101 ? -8.889 -2.072 1.783 1.00 95.94 101 TRP A O 1
ATOM 806 N N . VAL A 1 102 ? -11.112 -2.233 1.499 1.00 94.56 102 VAL A N 1
ATOM 807 C CA . VAL A 1 102 ? -11.189 -3.681 1.278 1.00 94.56 102 VAL A CA 1
ATOM 808 C C . VAL A 1 102 ? -11.418 -3.994 -0.200 1.00 94.56 102 VAL A C 1
ATOM 810 O O . VAL A 1 102 ? -10.856 -4.967 -0.692 1.00 94.56 102 VAL A O 1
ATOM 813 N N . SER A 1 103 ? -12.217 -3.186 -0.902 1.00 91.44 103 SER A N 1
ATOM 814 C CA . SER A 1 103 ? -12.645 -3.469 -2.277 1.00 91.44 103 SER A CA 1
ATOM 815 C C . SER A 1 103 ? -11.830 -2.779 -3.371 1.00 91.44 103 SER A C 1
ATOM 817 O O . SER A 1 103 ? -11.746 -3.317 -4.465 1.00 91.44 103 SER A O 1
ATOM 819 N N . GLU A 1 104 ? -11.256 -1.602 -3.114 1.00 94.00 104 GLU A N 1
ATOM 820 C CA . GLU A 1 104 ? -10.651 -0.753 -4.159 1.00 94.00 104 GLU A CA 1
ATOM 821 C C . GLU A 1 104 ? -9.166 -0.472 -3.903 1.00 94.00 104 GLU A C 1
ATOM 823 O O . GLU A 1 104 ? -8.328 -0.598 -4.795 1.00 94.00 104 GLU A O 1
ATOM 828 N N . GLU A 1 105 ? -8.812 -0.116 -2.668 1.00 96.06 105 GLU A N 1
ATOM 829 C CA . GLU A 1 105 ? -7.440 0.240 -2.298 1.00 96.06 105 GLU A CA 1
ATOM 830 C C . GLU A 1 105 ? -6.407 -0.886 -2.494 1.00 96.06 105 GLU A C 1
ATOM 832 O O . GLU A 1 105 ? -5.262 -0.560 -2.825 1.00 96.06 105 GLU A O 1
ATOM 837 N N . PRO A 1 106 ? -6.749 -2.190 -2.373 1.00 95.94 106 PRO A N 1
ATOM 838 C CA . PRO A 1 106 ? -5.828 -3.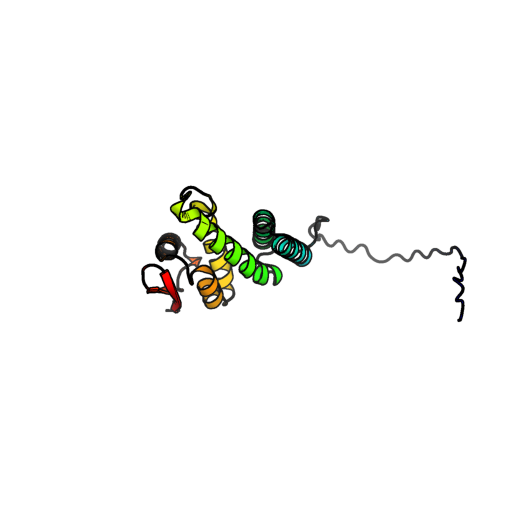250 -2.769 1.00 95.94 106 PRO A CA 1
ATOM 839 C C . PRO A 1 106 ? -5.349 -3.116 -4.218 1.00 95.94 106 PRO A C 1
ATOM 841 O O . PRO A 1 106 ? -4.146 -3.161 -4.458 1.00 95.94 106 PRO A O 1
ATOM 844 N N . GLU A 1 107 ? -6.255 -2.874 -5.172 1.00 94.31 107 GLU A N 1
ATOM 845 C CA . GLU A 1 107 ? -5.895 -2.768 -6.591 1.00 94.31 107 GLU A CA 1
ATOM 846 C C . GLU A 1 107 ? -4.992 -1.566 -6.869 1.00 94.31 107 GLU A C 1
ATOM 848 O O . GLU A 1 107 ? -4.041 -1.668 -7.649 1.00 94.31 107 GLU A O 1
ATOM 853 N N . PHE A 1 108 ? -5.238 -0.441 -6.189 1.00 95.75 108 PHE A N 1
ATOM 854 C CA . PHE A 1 108 ? -4.357 0.722 -6.267 1.00 95.75 108 PHE A CA 1
ATOM 855 C C . PHE A 1 108 ? -2.933 0.380 -5.796 1.00 95.75 108 PHE A C 1
ATOM 857 O O . PHE A 1 108 ? -1.956 0.719 -6.466 1.00 95.75 108 PHE A O 1
ATOM 864 N N . LEU A 1 109 ? -2.803 -0.332 -4.672 1.00 97.12 109 LEU A N 1
ATOM 865 C CA . LEU A 1 109 ? -1.501 -0.756 -4.153 1.00 97.12 109 LEU A CA 1
ATOM 866 C C . LEU A 1 109 ? -0.833 -1.832 -5.009 1.00 97.12 109 LEU A C 1
ATOM 868 O O . LEU A 1 109 ? 0.394 -1.865 -5.058 1.00 97.12 109 LEU A O 1
ATOM 872 N N . TYR A 1 110 ? -1.592 -2.682 -5.701 1.00 94.56 110 TYR A N 1
ATOM 873 C CA . TYR A 1 110 ? -1.024 -3.632 -6.659 1.00 94.56 110 TYR A CA 1
ATOM 874 C C . TYR A 1 110 ? -0.403 -2.911 -7.854 1.00 94.56 110 TYR A C 1
ATOM 876 O O . TYR A 1 110 ? 0.722 -3.230 -8.232 1.00 94.56 110 TYR A O 1
ATOM 884 N N . GLY A 1 111 ? -1.078 -1.893 -8.399 1.00 93.19 111 GLY A N 1
ATOM 885 C CA . GLY A 1 111 ? -0.509 -1.047 -9.453 1.00 93.19 111 GLY A CA 1
ATOM 886 C C . GLY A 1 111 ? 0.784 -0.362 -9.002 1.00 93.19 111 GLY A C 1
ATOM 887 O O . GLY A 1 111 ? 1.804 -0.435 -9.684 1.00 93.19 111 GLY A O 1
ATOM 888 N N . TRP A 1 112 ? 0.781 0.207 -7.796 1.00 95.44 112 TRP A N 1
ATOM 889 C CA . TRP A 1 112 ? 1.981 0.820 -7.224 1.00 95.44 112 TRP A CA 1
ATOM 890 C C . TRP A 1 112 ? 3.095 -0.222 -6.972 1.00 95.44 112 TRP A C 1
ATOM 892 O O . TRP A 1 112 ? 4.263 0.041 -7.255 1.00 95.44 112 TRP A O 1
ATOM 902 N N . LEU A 1 113 ? 2.762 -1.452 -6.556 1.00 92.81 113 LEU A N 1
ATOM 903 C CA . LEU A 1 113 ? 3.723 -2.557 -6.428 1.00 92.81 113 LEU A CA 1
ATOM 904 C C . LEU A 1 113 ? 4.382 -2.927 -7.768 1.00 92.81 113 LEU A C 1
ATOM 906 O O . LEU A 1 113 ? 5.575 -3.225 -7.786 1.00 92.81 113 LEU A O 1
ATOM 910 N N . VAL A 1 114 ? 3.657 -2.884 -8.889 1.00 89.38 114 VAL A N 1
ATOM 911 C CA . VAL A 1 114 ? 4.257 -3.111 -10.217 1.00 89.38 114 VAL A CA 1
ATOM 912 C C . VAL A 1 114 ? 5.340 -2.072 -10.508 1.00 89.38 114 VAL A C 1
ATOM 914 O O . VAL A 1 114 ? 6.435 -2.437 -10.937 1.00 89.38 114 VAL A O 1
ATOM 917 N N . HIS A 1 115 ? 5.076 -0.788 -10.242 1.00 88.50 115 HIS A N 1
ATOM 918 C CA . HIS A 1 115 ? 6.073 0.270 -10.447 1.00 88.50 115 HIS A CA 1
ATOM 919 C C . HIS A 1 115 ? 7.344 0.020 -9.626 1.00 88.50 115 HIS A C 1
ATOM 921 O O . HIS A 1 115 ? 8.457 0.220 -10.108 1.00 88.50 115 HIS A O 1
ATOM 927 N N . ARG A 1 116 ? 7.189 -0.492 -8.402 1.00 88.38 116 ARG A N 1
ATOM 928 C CA . ARG A 1 116 ? 8.298 -0.911 -7.532 1.00 88.38 116 ARG A CA 1
ATOM 929 C C . ARG A 1 116 ? 9.097 -2.070 -8.141 1.00 88.38 116 ARG A C 1
ATOM 931 O O . ARG A 1 116 ? 10.322 -2.011 -8.268 1.00 88.38 116 ARG A O 1
ATOM 938 N N . VAL A 1 117 ? 8.410 -3.099 -8.629 1.00 85.00 117 VAL A N 1
ATOM 939 C CA . VAL A 1 117 ? 9.049 -4.252 -9.286 1.00 85.00 117 VAL A CA 1
ATOM 940 C C . VAL A 1 117 ? 9.863 -3.829 -10.505 1.00 85.00 117 VAL A C 1
ATOM 942 O O . VAL A 1 117 ? 11.016 -4.246 -10.624 1.00 85.00 117 VAL A O 1
ATOM 945 N N . ALA A 1 118 ? 9.329 -2.941 -11.347 1.00 83.75 118 ALA A N 1
ATOM 946 C CA . ALA A 1 118 ? 10.036 -2.408 -12.513 1.00 83.75 118 ALA A CA 1
ATOM 947 C C . ALA A 1 118 ? 11.360 -1.701 -12.151 1.00 83.75 118 ALA A C 1
ATOM 949 O O . ALA A 1 118 ? 12.271 -1.626 -12.975 1.00 83.75 118 ALA A O 1
ATOM 950 N N . ARG A 1 119 ? 11.502 -1.228 -10.906 1.00 82.31 119 ARG A N 1
ATOM 951 C CA . ARG A 1 119 ? 12.709 -0.571 -10.375 1.00 82.31 119 ARG A CA 1
ATOM 952 C C . ARG A 1 119 ? 13.642 -1.512 -9.609 1.00 82.31 119 ARG A C 1
ATOM 954 O O . ARG A 1 119 ? 14.667 -1.075 -9.092 1.00 82.31 119 ARG A O 1
ATOM 961 N N . GLY A 1 120 ? 13.310 -2.800 -9.538 1.00 84.00 120 GLY A N 1
ATOM 962 C CA . GLY A 1 120 ? 14.140 -3.833 -8.918 1.00 84.00 120 GLY A CA 1
ATOM 963 C C . GLY A 1 120 ? 13.975 -3.984 -7.404 1.00 84.00 120 GLY A C 1
ATOM 964 O O . GLY A 1 120 ? 14.704 -4.773 -6.802 1.00 84.00 120 GLY A O 1
ATOM 965 N N . ASP A 1 121 ? 13.018 -3.291 -6.778 1.00 86.38 121 ASP A N 1
ATOM 966 C CA . ASP A 1 121 ? 12.763 -3.369 -5.330 1.00 86.38 121 ASP A CA 1
ATOM 967 C C . ASP A 1 121 ? 11.476 -4.131 -4.953 1.00 86.38 121 ASP A C 1
ATOM 969 O O . ASP A 1 121 ? 11.071 -4.159 -3.782 1.00 86.38 121 ASP A O 1
ATOM 973 N N . GLY A 1 122 ? 10.892 -4.826 -5.935 1.00 85.12 122 GLY A N 1
ATOM 974 C CA . GLY A 1 122 ? 9.674 -5.623 -5.810 1.00 85.12 122 GLY A CA 1
ATOM 975 C C . GLY A 1 122 ? 9.673 -6.580 -4.620 1.00 85.12 122 GLY A C 1
ATOM 976 O O . GLY A 1 122 ? 8.713 -6.591 -3.859 1.00 85.12 122 GLY A O 1
ATOM 977 N N . ASP A 1 123 ? 10.760 -7.322 -4.377 1.00 85.56 123 ASP A N 1
ATOM 978 C CA . ASP A 1 123 ? 10.847 -8.291 -3.273 1.00 85.56 123 ASP A CA 1
ATOM 979 C C . ASP A 1 123 ? 10.648 -7.640 -1.899 1.00 85.56 123 ASP A C 1
ATOM 981 O O . ASP A 1 123 ? 10.060 -8.211 -0.974 1.00 85.56 123 ASP A O 1
ATOM 985 N N . LYS A 1 124 ? 11.193 -6.433 -1.722 1.00 89.62 124 LYS A N 1
ATOM 986 C CA . LYS A 1 124 ? 11.049 -5.674 -0.480 1.00 89.62 124 LYS A CA 1
ATOM 987 C C . LYS A 1 124 ? 9.642 -5.088 -0.393 1.00 89.62 124 LYS A C 1
ATOM 989 O O . LYS A 1 124 ? 9.018 -5.193 0.660 1.00 89.62 124 LYS A O 1
ATOM 994 N N . ALA A 1 125 ? 9.138 -4.515 -1.485 1.00 92.00 125 ALA A N 1
ATOM 995 C CA . ALA A 1 125 ? 7.809 -3.915 -1.547 1.00 92.00 125 ALA A CA 1
ATOM 996 C C . ALA A 1 125 ? 6.687 -4.946 -1.314 1.00 92.00 125 ALA A C 1
ATOM 998 O O . ALA A 1 125 ? 5.813 -4.714 -0.482 1.00 92.00 125 ALA A O 1
ATOM 999 N N . ALA A 1 126 ? 6.764 -6.117 -1.949 1.00 91.56 126 ALA A N 1
ATOM 1000 C CA . ALA A 1 126 ? 5.824 -7.223 -1.783 1.00 91.56 126 ALA A CA 1
ATOM 1001 C C . ALA A 1 126 ? 5.784 -7.725 -0.334 1.00 91.56 126 ALA A C 1
ATOM 1003 O O . ALA A 1 126 ? 4.707 -7.869 0.243 1.00 91.56 126 ALA A O 1
ATOM 1004 N N . ARG A 1 127 ? 6.954 -7.916 0.294 1.00 90.75 127 ARG A N 1
ATOM 1005 C CA . ARG A 1 127 ? 7.037 -8.268 1.722 1.00 90.75 127 ARG A CA 1
ATOM 1006 C C . ARG A 1 127 ? 6.364 -7.229 2.609 1.00 90.75 127 ARG A C 1
ATOM 1008 O O . ARG A 1 127 ? 5.673 -7.605 3.547 1.00 90.75 127 ARG A O 1
ATOM 1015 N N . ILE A 1 128 ? 6.560 -5.944 2.319 1.00 93.69 128 ILE A N 1
ATOM 1016 C CA . ILE A 1 128 ? 5.934 -4.857 3.078 1.00 93.69 128 ILE A CA 1
ATOM 1017 C C . ILE A 1 128 ? 4.413 -4.887 2.920 1.00 93.69 128 ILE A C 1
ATOM 1019 O O . ILE A 1 128 ? 3.728 -4.740 3.923 1.00 93.69 128 ILE A O 1
ATOM 1023 N N . LEU A 1 129 ? 3.890 -5.114 1.710 1.00 95.50 129 LEU A N 1
ATOM 1024 C CA . LEU A 1 129 ? 2.448 -5.135 1.447 1.00 95.50 129 LEU A CA 1
ATOM 1025 C C . LEU A 1 129 ? 1.739 -6.351 2.050 1.00 95.50 129 LEU A C 1
ATOM 1027 O O . LEU A 1 129 ? 0.689 -6.198 2.676 1.00 95.50 129 LEU A O 1
ATOM 1031 N N . PHE A 1 130 ? 2.288 -7.547 1.848 1.00 93.81 130 PHE A N 1
ATOM 1032 C CA . PHE A 1 130 ? 1.562 -8.791 2.103 1.00 93.81 130 PHE A CA 1
ATOM 1033 C C . PHE A 1 130 ? 1.845 -9.421 3.468 1.00 93.81 130 PHE A C 1
ATOM 1035 O O . PHE A 1 130 ? 0.975 -10.110 3.993 1.00 93.81 130 PHE A O 1
ATOM 1042 N N . ARG A 1 131 ? 3.018 -9.208 4.076 1.00 91.56 131 ARG A N 1
ATOM 1043 C CA . ARG A 1 131 ? 3.343 -9.864 5.353 1.00 91.56 131 ARG A CA 1
ATOM 1044 C C . ARG A 1 131 ? 2.377 -9.434 6.461 1.00 91.56 131 ARG A C 1
ATOM 1046 O O . ARG A 1 131 ? 2.138 -8.244 6.649 1.00 91.56 131 ARG A O 1
ATOM 1053 N N . GLY A 1 132 ? 1.849 -10.402 7.210 1.00 88.31 132 GLY A N 1
ATOM 1054 C CA . GLY A 1 132 ? 0.853 -10.178 8.263 1.00 88.31 132 GLY A CA 1
ATOM 1055 C C . GLY A 1 132 ? -0.567 -9.913 7.744 1.00 88.31 132 GLY A C 1
ATOM 1056 O O . GLY A 1 132 ? -1.470 -9.624 8.535 1.00 88.31 132 GLY A O 1
ATOM 1057 N N . MET A 1 133 ? -0.790 -10.005 6.428 1.00 93.81 133 MET A N 1
ATOM 1058 C CA . MET A 1 133 ? -2.110 -9.862 5.815 1.00 93.81 133 MET A CA 1
ATOM 1059 C C . MET A 1 133 ? -2.769 -11.225 5.577 1.00 93.81 133 MET A C 1
ATOM 1061 O O . MET A 1 133 ? -2.069 -12.230 5.451 1.00 93.81 133 MET A O 1
ATOM 1065 N N . PRO A 1 134 ? -4.113 -11.283 5.505 1.00 92.06 134 PRO A N 1
ATOM 1066 C CA . PRO A 1 134 ? -4.813 -12.519 5.181 1.00 92.06 134 PRO A CA 1
ATOM 1067 C C . PRO A 1 134 ? -4.446 -13.047 3.794 1.00 92.06 134 PRO A C 1
ATOM 1069 O O . PRO A 1 134 ? -4.324 -12.267 2.846 1.00 92.06 134 PRO A O 1
ATOM 1072 N N . TRP A 1 135 ? -4.379 -14.369 3.660 1.00 90.00 135 TRP A N 1
ATOM 1073 C CA . TRP A 1 135 ? -4.088 -15.057 2.401 1.00 90.00 135 TRP A CA 1
ATOM 1074 C C . TRP A 1 135 ? -5.018 -14.659 1.253 1.00 90.00 135 TRP A C 1
ATOM 1076 O O . TRP A 1 135 ? -4.586 -14.525 0.108 1.00 90.00 135 TRP A O 1
ATOM 1086 N N . SER A 1 136 ? -6.282 -14.365 1.564 1.00 89.75 136 SER A N 1
ATOM 1087 C CA . SER A 1 136 ? -7.270 -13.914 0.580 1.00 89.75 136 SER A CA 1
ATOM 1088 C C . SER A 1 136 ? -6.856 -12.637 -0.160 1.00 89.75 136 SER A C 1
ATOM 1090 O O . SER A 1 136 ? -7.182 -12.487 -1.335 1.00 89.75 136 SER A O 1
ATOM 1092 N N . LEU A 1 137 ? -6.095 -11.741 0.480 1.00 90.50 137 LEU A N 1
ATOM 1093 C CA . LEU A 1 137 ? -5.572 -10.539 -0.176 1.00 90.50 137 LEU A CA 1
ATOM 1094 C C . LEU A 1 137 ? -4.519 -10.892 -1.234 1.00 90.50 137 LEU A C 1
ATOM 1096 O O . LEU A 1 137 ? -4.448 -10.255 -2.282 1.00 90.50 137 LEU A O 1
ATOM 1100 N N . TYR A 1 138 ? -3.692 -11.899 -0.971 1.00 89.62 138 TYR A N 1
ATOM 1101 C CA . TYR A 1 138 ? -2.697 -12.362 -1.931 1.00 89.62 138 TYR A CA 1
ATOM 1102 C C . TYR A 1 138 ? -3.340 -13.161 -3.074 1.00 89.62 138 TYR A C 1
ATOM 1104 O O . TYR A 1 138 ? -2.972 -12.970 -4.228 1.00 89.62 138 TYR A O 1
ATOM 1112 N N . GLN A 1 139 ? -4.373 -13.964 -2.800 1.00 89.44 139 GLN A N 1
ATOM 1113 C CA . GLN A 1 139 ? -5.168 -14.603 -3.857 1.00 89.44 139 GLN A CA 1
ATOM 1114 C C . GLN A 1 139 ? -5.835 -13.575 -4.784 1.00 89.44 139 GLN A C 1
ATOM 1116 O O . GLN A 1 139 ? -5.826 -13.755 -6.000 1.00 89.44 139 GLN A O 1
ATOM 1121 N N . ALA A 1 140 ? -6.363 -12.479 -4.226 1.00 90.88 140 ALA A N 1
ATOM 1122 C CA . ALA A 1 140 ? -6.910 -11.375 -5.014 1.00 90.88 140 ALA A CA 1
ATOM 1123 C C . ALA A 1 140 ? -5.838 -10.718 -5.898 1.00 90.88 140 ALA A C 1
ATOM 1125 O O . ALA A 1 140 ? -6.094 -10.445 -7.069 1.00 90.88 140 ALA A O 1
ATOM 1126 N N . TYR A 1 141 ? -4.621 -10.539 -5.374 1.00 90.81 141 TYR A N 1
ATOM 1127 C CA . TYR A 1 141 ? -3.484 -10.081 -6.171 1.00 90.81 141 TYR A CA 1
ATOM 1128 C C . TYR A 1 141 ? -3.144 -11.047 -7.317 1.00 90.81 141 TYR A C 1
ATOM 1130 O O . TYR A 1 141 ? -2.949 -10.591 -8.438 1.00 90.81 141 TYR A O 1
ATOM 1138 N N . LEU A 1 142 ? -3.102 -12.364 -7.076 1.00 88.50 142 LEU A N 1
ATOM 1139 C CA . LEU A 1 142 ? -2.815 -13.345 -8.130 1.00 88.50 142 LEU A CA 1
ATOM 1140 C C . LEU A 1 142 ? -3.856 -13.296 -9.256 1.00 88.50 142 LEU A C 1
ATOM 1142 O O . LEU A 1 142 ? -3.486 -13.264 -10.427 1.00 88.50 142 LEU A O 1
ATOM 1146 N N . ALA A 1 143 ? -5.142 -13.224 -8.903 1.00 90.06 143 ALA A N 1
ATOM 1147 C CA . ALA A 1 143 ? -6.225 -13.079 -9.875 1.00 90.06 143 ALA A CA 1
ATOM 1148 C C . ALA A 1 143 ? -6.129 -11.752 -10.648 1.00 90.06 143 ALA A C 1
ATOM 1150 O O . ALA A 1 143 ? -6.373 -11.699 -11.852 1.00 90.06 143 ALA A O 1
ATOM 1151 N N . TRP A 1 144 ? -5.738 -10.672 -9.968 1.00 91.00 144 TRP A N 1
ATOM 1152 C CA . TRP A 1 144 ? -5.464 -9.391 -10.608 1.00 91.00 144 TRP A CA 1
ATOM 1153 C C . TRP A 1 144 ? -4.247 -9.472 -11.552 1.00 91.00 144 TRP A C 1
ATOM 1155 O O . TRP A 1 144 ? -4.277 -8.901 -12.640 1.00 91.00 144 TRP A O 1
ATOM 1165 N N . ALA A 1 145 ? -3.194 -10.206 -11.202 1.00 88.00 145 ALA A N 1
ATOM 1166 C CA . ALA A 1 145 ? -1.975 -10.306 -12.004 1.00 88.00 145 ALA A CA 1
ATOM 1167 C C . ALA A 1 145 ? -2.149 -11.147 -13.287 1.00 88.00 145 ALA A C 1
ATOM 1169 O O . ALA A 1 145 ? -1.572 -10.809 -14.315 1.00 88.00 145 ALA A O 1
ATOM 1170 N N . GLU A 1 146 ? -2.988 -12.189 -13.279 1.00 85.44 146 GLU A N 1
ATOM 1171 C CA . GLU A 1 146 ? -3.110 -13.185 -14.366 1.00 85.44 146 GLU A CA 1
ATOM 1172 C C . GLU A 1 146 ? -3.324 -12.597 -15.783 1.00 85.44 146 GLU A C 1
ATOM 1174 O O . GLU A 1 146 ? -2.908 -13.191 -16.776 1.00 85.44 146 GLU A O 1
ATOM 1179 N N . GLY A 1 147 ? -3.919 -11.406 -15.897 1.00 79.31 147 GLY A N 1
ATOM 1180 C CA . GLY A 1 147 ? -4.169 -10.727 -17.176 1.00 79.31 147 GLY A CA 1
ATOM 1181 C C . GLY A 1 147 ? -3.193 -9.605 -17.549 1.00 79.31 147 GLY A C 1
ATOM 1182 O O . GLY A 1 147 ? -3.467 -8.876 -18.502 1.00 79.31 147 GLY A O 1
ATOM 1183 N N . ARG A 1 148 ? -2.110 -9.398 -16.793 1.00 84.00 148 ARG A N 1
ATOM 1184 C CA . ARG A 1 148 ? -1.284 -8.181 -16.871 1.00 84.00 148 ARG A CA 1
ATOM 1185 C C . ARG A 1 148 ? 0.148 -8.489 -17.320 1.00 84.00 148 ARG A C 1
ATOM 1187 O O . ARG A 1 148 ? 0.905 -9.062 -16.536 1.00 84.00 148 ARG A O 1
ATOM 1194 N N . PRO A 1 149 ? 0.556 -8.112 -18.549 1.00 79.12 149 PRO A N 1
ATOM 1195 C CA . PRO A 1 149 ? 1.904 -8.363 -19.069 1.00 79.12 149 PRO A CA 1
ATOM 1196 C C . PRO A 1 149 ? 3.022 -7.773 -18.208 1.00 79.12 149 PRO A C 1
ATOM 1198 O O . PRO A 1 149 ? 4.088 -8.363 -18.089 1.00 79.12 149 PRO A O 1
ATOM 1201 N N . GLU A 1 150 ? 2.769 -6.633 -17.568 1.00 76.38 150 GLU A N 1
ATOM 1202 C CA . GLU A 1 150 ? 3.674 -5.995 -16.615 1.00 76.38 150 GLU A CA 1
ATOM 1203 C C . GLU A 1 150 ? 3.934 -6.861 -15.377 1.00 76.38 150 GLU A C 1
ATOM 1205 O O . GLU A 1 150 ? 4.926 -6.645 -14.683 1.00 76.38 150 GLU A O 1
ATOM 1210 N N . THR A 1 151 ? 3.080 -7.866 -15.133 1.00 75.06 151 THR A N 1
ATOM 1211 C CA . THR A 1 151 ? 3.252 -8.876 -14.086 1.00 75.06 151 THR A CA 1
ATOM 1212 C C . THR A 1 151 ? 3.996 -10.147 -14.522 1.00 75.06 151 THR A C 1
ATOM 1214 O O . THR A 1 151 ? 4.316 -11.010 -13.706 1.00 75.06 151 THR A O 1
ATOM 1217 N N . ALA A 1 152 ? 4.305 -10.274 -15.816 1.00 67.31 152 ALA A N 1
ATOM 1218 C CA . ALA A 1 152 ? 4.926 -11.471 -16.368 1.00 67.31 152 ALA A CA 1
ATOM 1219 C C . ALA A 1 152 ? 6.402 -11.596 -15.940 1.00 67.31 152 ALA A C 1
ATOM 1221 O O . ALA A 1 152 ? 7.169 -10.637 -16.012 1.00 67.31 152 ALA A O 1
ATOM 1222 N N . GLY A 1 153 ? 6.811 -12.796 -15.513 1.00 62.72 153 GLY A N 1
ATOM 1223 C CA . GLY A 1 153 ? 8.202 -13.111 -15.139 1.00 62.72 153 GLY A CA 1
ATOM 1224 C C . GLY A 1 153 ? 8.564 -12.862 -13.670 1.00 62.72 153 GLY A C 1
ATOM 1225 O O . GLY A 1 153 ? 9.692 -13.123 -13.261 1.00 62.72 153 GLY A O 1
ATOM 1226 N N . TRP A 1 154 ? 7.621 -12.388 -12.854 1.00 70.19 154 TRP A N 1
ATOM 1227 C CA . TRP A 1 154 ? 7.784 -12.301 -11.405 1.00 70.19 154 TRP A CA 1
ATOM 1228 C C . TRP A 1 154 ? 6.643 -13.028 -10.726 1.00 70.19 154 TRP A C 1
ATOM 1230 O O . TRP A 1 154 ? 5.481 -12.634 -10.779 1.00 70.19 154 TRP A O 1
ATOM 1240 N N . ARG A 1 155 ? 6.995 -14.114 -10.052 1.00 70.81 155 ARG A N 1
ATOM 1241 C CA . ARG A 1 155 ? 6.054 -14.882 -9.262 1.00 70.81 155 ARG A CA 1
ATOM 1242 C C . ARG A 1 155 ? 6.304 -14.558 -7.802 1.00 70.81 155 ARG A C 1
ATOM 1244 O O . ARG A 1 155 ? 7.250 -15.053 -7.201 1.00 70.81 155 ARG A O 1
ATOM 1251 N N . ILE A 1 156 ? 5.454 -13.721 -7.215 1.00 71.75 156 ILE A N 1
ATOM 1252 C CA . ILE A 1 156 ? 5.420 -13.604 -5.756 1.00 71.75 156 ILE A CA 1
ATOM 1253 C C . ILE A 1 156 ? 4.968 -14.964 -5.236 1.00 71.75 156 ILE A C 1
ATOM 1255 O O . ILE A 1 156 ? 3.921 -15.435 -5.662 1.00 71.75 156 ILE A O 1
ATOM 1259 N N . VAL A 1 157 ? 5.736 -15.599 -4.361 1.00 78.25 157 VAL A N 1
ATOM 1260 C CA . VAL A 1 157 ? 5.366 -16.818 -3.637 1.00 78.25 157 VAL A CA 1
ATOM 1261 C C . VAL A 1 157 ? 5.206 -16.427 -2.182 1.00 78.25 157 VAL A C 1
ATOM 1263 O O . VAL A 1 157 ? 6.080 -15.774 -1.616 1.00 78.25 157 VAL A O 1
ATOM 1266 N N . ALA A 1 158 ? 4.086 -16.795 -1.577 1.00 81.06 158 ALA A N 1
ATOM 1267 C CA . ALA A 1 158 ? 3.847 -16.537 -0.172 1.00 81.06 158 ALA A CA 1
ATOM 1268 C C . ALA A 1 158 ? 3.548 -17.846 0.567 1.00 81.06 158 ALA A C 1
ATOM 1270 O O . ALA A 1 158 ? 2.902 -18.739 0.022 1.00 81.06 158 ALA A O 1
ATOM 1271 N N . GLU A 1 159 ? 4.049 -17.960 1.794 1.00 84.50 159 GLU A N 1
ATOM 1272 C CA . GLU A 1 159 ? 3.717 -19.044 2.721 1.00 84.50 159 GLU A CA 1
ATOM 1273 C C . GLU A 1 159 ? 2.769 -18.481 3.784 1.00 84.50 159 GLU A C 1
ATOM 1275 O O . GLU A 1 159 ? 2.974 -17.359 4.270 1.00 84.50 159 GLU A O 1
ATOM 1280 N N . GLU A 1 160 ? 1.739 -19.248 4.137 1.00 90.31 160 GLU A N 1
ATOM 1281 C CA . GLU A 1 160 ? 0.788 -18.880 5.184 1.00 90.31 160 GLU A CA 1
ATOM 1282 C C . GLU A 1 160 ? 0.910 -19.753 6.437 1.00 90.31 160 GLU A C 1
ATOM 1284 O O . GLU A 1 160 ? 1.245 -20.935 6.361 1.00 90.31 160 GLU A O 1
ATOM 1289 N N . ASP A 1 161 ? 0.570 -19.163 7.582 1.00 84.56 161 ASP A N 1
ATOM 1290 C CA . ASP A 1 161 ? 0.245 -19.851 8.829 1.00 84.56 161 ASP A CA 1
ATOM 1291 C C . ASP A 1 161 ? -1.138 -19.375 9.301 1.00 84.56 161 ASP A C 1
ATOM 1293 O O . ASP A 1 161 ? -1.393 -18.177 9.428 1.00 84.56 161 ASP A O 1
ATOM 1297 N N . ASN A 1 162 ? -2.067 -20.311 9.518 1.00 87.25 162 ASN A N 1
ATOM 1298 C CA . ASN A 1 162 ? -3.447 -20.035 9.941 1.00 87.25 162 ASN A CA 1
ATOM 1299 C C . ASN A 1 162 ? -4.174 -18.951 9.111 1.00 87.25 162 ASN A C 1
ATOM 1301 O O . ASN A 1 162 ? -4.920 -18.130 9.653 1.00 87.25 162 ASN A O 1
ATOM 1305 N N . GLY A 1 163 ? -3.977 -18.936 7.789 1.00 85.81 163 GLY A N 1
ATOM 1306 C CA . GLY A 1 163 ? -4.623 -17.967 6.898 1.00 85.81 163 GLY A CA 1
ATOM 1307 C C . GLY A 1 163 ? -3.934 -16.600 6.826 1.00 85.81 163 GLY A C 1
ATOM 1308 O O . GLY A 1 163 ? -4.476 -15.686 6.197 1.00 85.81 163 GLY A O 1
ATOM 1309 N N . ILE A 1 164 ? -2.784 -16.424 7.486 1.00 90.38 164 ILE A N 1
ATOM 1310 C CA . ILE A 1 164 ? -1.991 -15.190 7.507 1.00 90.38 164 ILE A CA 1
ATOM 1311 C C . ILE A 1 164 ? -0.661 -15.420 6.799 1.00 90.38 164 ILE A C 1
ATOM 1313 O O . ILE A 1 164 ? 0.003 -16.426 7.011 1.00 90.38 164 ILE A O 1
ATOM 1317 N N . ILE A 1 165 ? -0.255 -14.467 5.966 1.00 88.69 165 ILE A N 1
ATOM 1318 C CA . ILE A 1 165 ? 0.998 -14.534 5.216 1.00 88.69 165 ILE A CA 1
ATOM 1319 C C . ILE A 1 165 ? 2.187 -14.276 6.148 1.00 88.69 165 ILE A C 1
ATOM 1321 O O . ILE A 1 165 ? 2.368 -13.158 6.642 1.00 88.69 165 ILE A O 1
ATOM 1325 N N . GLU A 1 166 ? 3.042 -15.281 6.315 1.00 88.56 166 GLU A N 1
ATOM 1326 C CA . GLU A 1 166 ? 4.247 -15.207 7.152 1.00 88.56 166 GLU A CA 1
ATOM 1327 C C . GLU A 1 166 ? 5.492 -14.847 6.342 1.00 88.56 166 GLU A C 1
ATOM 1329 O O . GLU A 1 166 ? 6.346 -14.062 6.781 1.00 88.56 166 GLU A O 1
ATOM 1334 N N . LYS A 1 167 ? 5.579 -15.384 5.124 1.00 83.75 167 LYS A N 1
ATOM 1335 C CA . LYS A 1 167 ? 6.749 -15.256 4.258 1.00 83.75 167 LYS A CA 1
ATOM 1336 C C . LYS A 1 167 ? 6.327 -14.903 2.841 1.00 83.75 167 LYS A C 1
ATOM 1338 O O . LYS A 1 167 ? 5.303 -15.374 2.366 1.00 83.75 167 LYS A O 1
ATOM 1343 N N . VAL A 1 168 ? 7.125 -14.059 2.188 1.00 84.50 168 VAL A N 1
ATOM 1344 C CA . VAL A 1 168 ? 6.926 -13.620 0.802 1.00 84.50 168 VAL A CA 1
ATOM 1345 C C . VAL A 1 168 ? 8.282 -13.602 0.102 1.00 84.50 168 VAL A C 1
ATOM 1347 O O . VAL A 1 168 ? 9.224 -12.976 0.597 1.00 84.50 168 VAL A O 1
ATOM 1350 N N . GLU A 1 169 ? 8.368 -14.272 -1.037 1.00 82.56 169 GLU A N 1
ATOM 1351 C CA . GLU A 1 169 ? 9.535 -14.373 -1.915 1.00 82.56 169 GLU A CA 1
ATOM 1352 C C . GLU A 1 169 ? 9.136 -13.981 -3.341 1.00 82.56 169 GLU A C 1
ATOM 1354 O O . GLU A 1 169 ? 7.963 -14.068 -3.697 1.00 82.56 169 GLU A O 1
ATOM 1359 N N . ILE A 1 170 ? 10.090 -13.531 -4.159 1.00 73.12 170 ILE A N 1
ATOM 1360 C CA . ILE A 1 170 ? 9.876 -13.377 -5.602 1.00 73.12 170 ILE A CA 1
ATOM 1361 C C . ILE A 1 170 ? 10.710 -14.430 -6.312 1.00 73.12 170 ILE A C 1
ATOM 1363 O O . ILE A 1 170 ? 11.936 -14.411 -6.252 1.00 73.12 170 ILE A O 1
ATOM 1367 N N . ASP A 1 171 ? 10.022 -15.332 -6.995 1.00 73.94 171 ASP A N 1
ATOM 1368 C CA . ASP A 1 171 ? 10.606 -16.273 -7.931 1.00 73.94 171 ASP A CA 1
ATOM 1369 C C . ASP A 1 171 ? 10.718 -15.587 -9.302 1.00 73.94 171 ASP A C 1
ATOM 1371 O O . ASP A 1 171 ? 9.722 -15.142 -9.887 1.00 73.94 171 ASP A O 1
ATOM 1375 N N . ARG A 1 172 ? 11.963 -15.412 -9.758 1.00 63.97 172 ARG A N 1
ATOM 1376 C CA . ARG A 1 172 ? 12.316 -14.827 -11.057 1.00 63.97 172 ARG A CA 1
ATOM 1377 C C . ARG A 1 172 ? 12.717 -15.978 -11.975 1.00 63.97 172 ARG A C 1
ATOM 1379 O O . ARG A 1 172 ? 13.897 -16.323 -12.042 1.00 63.97 172 ARG A O 1
ATOM 1386 N N . SER A 1 173 ? 11.723 -16.596 -12.604 1.00 56.66 173 SER A N 1
ATOM 1387 C CA . SER A 1 173 ? 11.889 -17.679 -13.582 1.00 56.66 173 SER A CA 1
ATOM 1388 C C . SER A 1 173 ? 12.105 -17.143 -14.989 1.00 56.66 173 SER A C 1
ATOM 1390 O O . SER A 1 173 ? 11.306 -16.254 -15.371 1.00 56.66 173 SER A O 1
#

Radius of gyration: 24.58 Å; chains: 1; bounding box: 41×73×67 Å

Sequence (173 aa):
MRGWARGRAKWPSRIGWSLLSIGIALAMGCAALPGGGASSLLARGKTAVEKGELLEAYAIFKQIEREYPDSEENHEAWHYAVAIFQRKYQELRHKDPRSPWVSEEPEFLYGWLVHRVARGDGDKAARILFRGMPWSLYQAYLAWAEGRPETAGWRIVAEEDNGIIEKVEIDRS

pLDDT: mean 81.1, std 20.63, range [32.91, 98.56]

Secondary structure (DSSP, 8-state):
------PPP------------------------SS--HHHHHHHHHHHHHTT-HHHHHHHHHHHHHH-TTSHHHHHHHHHHHHHHHHHHHHHTTT-TTSHHHHTHHHHHHHHHHHHHHTT-HHHHHHHHHTTSBHHHHHHHHHHHTT-GGGTT-EEEEEEETTEEEEEEEE--

Foldseek 3Di:
DDDDDDDDDDDDDDDDDDDDDDDDDPDPDDPPDPDDPLVVLLVVLVVCVVVVVLVSSLVSLLVCCVPPVPDPSVVVSLLSNLVSLQVVCVVDCVPPCPPCSNVPVLVVLLVSLLSCVVVVNNFVSVCSNAAFHFPVSVVVSVVVLPPPPSSPQWDWDFDDDPRGTHDTGTDRD